Protein AF-A0A2R5L3E8-F1 (afdb_monomer)

Radius of gyration: 14.01 Å; Cα contacts (8 Å, |Δi|>4): 229; chains: 1; bounding box: 36×27×41 Å

Structure (mmCIF, N/CA/C/O backbone):
data_AF-A0A2R5L3E8-F1
#
_entry.id   AF-A0A2R5L3E8-F1
#
loop_
_atom_site.group_PDB
_atom_site.id
_atom_site.type_symbol
_atom_site.label_atom_id
_atom_site.label_alt_id
_atom_site.label_comp_id
_atom_site.label_asym_id
_atom_site.label_entity_id
_atom_site.label_seq_id
_atom_site.pdbx_PDB_ins_code
_atom_site.Cartn_x
_atom_site.Cartn_y
_atom_site.Cartn_z
_atom_site.occupancy
_atom_site.B_iso_or_equiv
_atom_site.auth_seq_id
_atom_site.auth_comp_id
_atom_site.auth_asym_id
_atom_site.auth_atom_id
_atom_site.pdbx_PDB_model_num
ATOM 1 N N . ILE A 1 1 ? -1.423 -4.637 20.031 1.00 92.88 1 ILE A N 1
ATOM 2 C CA . ILE A 1 1 ? -2.175 -5.861 19.647 1.00 92.88 1 ILE A CA 1
ATOM 3 C C . ILE A 1 1 ? -2.791 -5.711 18.259 1.00 92.88 1 ILE A C 1
ATOM 5 O O . ILE A 1 1 ? -2.388 -6.447 17.373 1.00 92.88 1 ILE A O 1
ATOM 9 N N . LEU A 1 2 ? -3.683 -4.737 18.028 1.00 95.31 2 LEU A N 1
ATOM 10 C CA . LEU A 1 2 ? -4.364 -4.588 16.731 1.00 95.31 2 LEU A CA 1
ATOM 11 C C . LEU A 1 2 ? -3.401 -4.424 15.537 1.00 95.31 2 LEU A C 1
ATOM 13 O O . LEU A 1 2 ? -3.554 -5.111 14.534 1.00 95.31 2 LEU A O 1
ATOM 17 N N . SER A 1 3 ? -2.368 -3.585 15.671 1.00 96.44 3 SER A N 1
ATOM 18 C CA . SER A 1 3 ? -1.325 -3.419 14.645 1.00 96.44 3 SER A CA 1
ATOM 19 C C . SER A 1 3 ? -0.554 -4.709 14.355 1.00 96.44 3 SER A C 1
ATOM 21 O O . SER A 1 3 ? -0.224 -4.974 13.207 1.00 96.44 3 SER A O 1
ATOM 23 N N . LEU A 1 4 ? -0.294 -5.532 15.374 1.00 97.75 4 LEU A N 1
ATOM 24 C CA . LEU A 1 4 ? 0.410 -6.806 15.223 1.00 97.75 4 LEU A CA 1
ATOM 25 C C . LEU A 1 4 ? -0.442 -7.817 14.446 1.00 97.75 4 LEU A C 1
ATOM 27 O O . LEU A 1 4 ? 0.052 -8.419 13.500 1.00 97.75 4 LEU A O 1
ATOM 31 N N . ILE A 1 5 ? -1.730 -7.933 14.785 1.00 98.31 5 ILE A N 1
ATOM 32 C CA . ILE A 1 5 ? -2.673 -8.811 14.075 1.00 98.31 5 ILE A CA 1
ATOM 33 C C . ILE A 1 5 ? -2.751 -8.420 12.597 1.00 98.31 5 ILE A C 1
ATOM 35 O O . ILE A 1 5 ? -2.540 -9.260 11.726 1.00 98.31 5 ILE A O 1
ATOM 39 N N . PHE A 1 6 ? -2.994 -7.141 12.299 1.00 98.25 6 PHE A N 1
ATOM 40 C CA . PHE A 1 6 ? -3.094 -6.703 10.908 1.00 98.25 6 PHE A CA 1
ATOM 41 C C . PHE A 1 6 ? -1.764 -6.777 10.155 1.00 98.25 6 PHE A C 1
ATOM 43 O O . PHE A 1 6 ? -1.774 -7.047 8.956 1.00 98.25 6 PHE A O 1
ATOM 50 N N . SER A 1 7 ? -0.625 -6.608 10.833 1.00 98.25 7 SER A N 1
ATOM 51 C CA . SER A 1 7 ? 0.690 -6.821 10.212 1.00 98.25 7 SER A CA 1
ATOM 52 C C . SER A 1 7 ? 0.862 -8.277 9.784 1.00 98.25 7 SER A C 1
ATOM 54 O O . SER A 1 7 ? 1.256 -8.528 8.651 1.00 98.25 7 SER A O 1
ATOM 56 N N . ILE A 1 8 ? 0.503 -9.237 10.644 1.00 98.38 8 ILE A N 1
ATOM 57 C CA . ILE A 1 8 ? 0.557 -10.670 10.314 1.00 98.38 8 ILE A CA 1
ATOM 58 C C . ILE A 1 8 ? -0.371 -10.985 9.138 1.00 98.38 8 ILE A C 1
ATOM 60 O O . ILE A 1 8 ? 0.045 -11.660 8.202 1.00 98.38 8 ILE A O 1
ATOM 64 N N . LEU A 1 9 ? -1.596 -10.453 9.141 1.00 98.19 9 LEU A N 1
ATOM 65 C CA . LEU A 1 9 ? -2.539 -10.632 8.032 1.00 98.19 9 LEU A CA 1
ATOM 66 C C . LEU A 1 9 ? -2.027 -10.013 6.724 1.00 98.19 9 LEU A C 1
ATOM 68 O O . LEU A 1 9 ? -2.171 -10.612 5.664 1.00 98.19 9 LEU A O 1
ATOM 72 N N . ALA A 1 10 ? -1.403 -8.834 6.783 1.00 98.00 10 ALA A N 1
ATOM 73 C CA . ALA A 1 10 ? -0.855 -8.156 5.610 1.00 98.00 10 ALA A CA 1
ATOM 74 C C . ALA A 1 10 ? 0.344 -8.922 5.020 1.00 98.00 10 ALA A C 1
ATOM 76 O O . ALA A 1 10 ? 0.453 -9.084 3.802 1.00 98.00 10 ALA A O 1
ATOM 77 N N . ILE A 1 11 ? 1.217 -9.438 5.888 1.00 98.12 11 ILE A N 1
ATOM 78 C CA . ILE A 1 11 ? 2.332 -10.310 5.510 1.00 98.12 11 ILE A CA 1
ATOM 79 C C . ILE A 1 11 ? 1.793 -11.606 4.896 1.00 98.12 11 ILE A C 1
ATOM 81 O O . ILE A 1 11 ? 2.196 -11.967 3.793 1.00 98.12 11 ILE A O 1
ATOM 85 N N . GLY A 1 12 ? 0.827 -12.257 5.549 1.00 97.94 12 GLY A N 1
ATOM 86 C CA . GLY A 1 12 ? 0.153 -13.448 5.028 1.00 97.94 12 GLY A CA 1
ATOM 87 C C . GLY A 1 12 ? -0.456 -13.210 3.646 1.00 97.94 12 GLY A C 1
ATOM 88 O O . GLY A 1 12 ? -0.228 -14.000 2.738 1.00 97.94 12 GLY A O 1
ATOM 89 N N . GLY A 1 13 ? -1.113 -12.065 3.442 1.00 97.00 13 GLY A N 1
ATOM 90 C CA . GLY A 1 13 ? -1.648 -11.665 2.139 1.00 97.00 13 GLY A CA 1
ATOM 91 C C . GLY A 1 13 ? -0.588 -11.522 1.044 1.00 97.00 13 GLY A C 1
ATOM 92 O O . GLY A 1 13 ? -0.910 -11.724 -0.120 1.00 97.00 13 GLY A O 1
ATOM 93 N N . THR A 1 14 ? 0.670 -11.2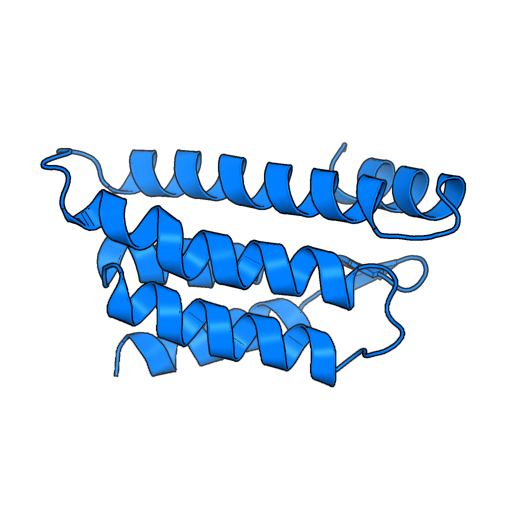23 1.393 1.00 96.50 14 THR A N 1
ATOM 94 C CA . THR A 1 14 ? 1.796 -11.221 0.439 1.00 96.50 14 THR A CA 1
ATOM 95 C C . THR A 1 14 ? 2.244 -12.642 0.101 1.00 96.50 14 THR A C 1
ATOM 97 O O . THR A 1 14 ? 2.433 -12.944 -1.070 1.00 96.50 14 THR A O 1
ATOM 100 N N . TYR A 1 15 ? 2.359 -13.527 1.095 1.00 96.44 15 TYR A N 1
ATOM 101 C CA . TYR A 1 15 ? 2.747 -14.930 0.880 1.00 96.44 15 TYR A CA 1
ATOM 102 C C . TYR A 1 15 ? 1.684 -15.765 0.159 1.00 96.44 15 TYR A C 1
ATOM 104 O O . TYR A 1 15 ? 2.017 -16.745 -0.493 1.00 96.44 15 TYR A O 1
ATOM 112 N N . MET A 1 16 ? 0.411 -15.390 0.279 1.00 95.31 16 MET A N 1
ATOM 113 C CA . MET A 1 16 ? -0.691 -16.005 -0.468 1.00 95.31 16 MET A CA 1
ATOM 114 C C . MET A 1 16 ? -0.834 -15.440 -1.888 1.00 95.31 16 MET A C 1
ATOM 116 O O . MET A 1 16 ? -1.769 -15.808 -2.597 1.00 95.31 16 MET A O 1
ATOM 120 N N . GLY A 1 17 ? 0.037 -14.509 -2.282 1.00 93.50 17 GLY A N 1
ATOM 121 C CA . GLY A 1 17 ? 0.020 -13.929 -3.612 1.00 93.50 17 GLY A CA 1
ATOM 122 C C . GLY A 1 17 ? 0.495 -14.901 -4.690 1.00 93.50 1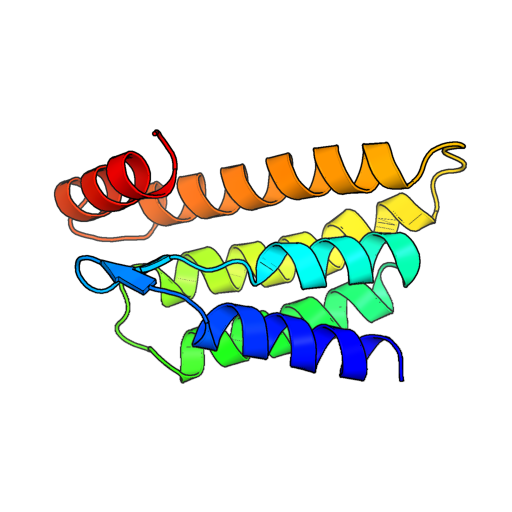7 GLY A C 1
ATOM 123 O O . GLY A 1 17 ? 1.195 -15.872 -4.413 1.00 93.50 17 GLY A O 1
ATOM 124 N N . THR A 1 18 ? 0.115 -14.623 -5.932 1.00 93.12 18 THR A N 1
ATOM 125 C CA . THR A 1 18 ? 0.524 -15.401 -7.104 1.00 93.12 18 THR A CA 1
ATOM 126 C C . THR A 1 18 ? 1.587 -14.651 -7.889 1.00 93.12 18 THR A C 1
ATOM 128 O O . THR A 1 18 ? 1.410 -13.470 -8.199 1.00 93.12 18 THR A O 1
ATOM 131 N N . ASP A 1 19 ? 2.666 -15.341 -8.242 1.00 93.12 19 ASP A N 1
ATOM 132 C CA . ASP A 1 19 ? 3.719 -14.779 -9.081 1.00 93.12 19 ASP A CA 1
ATOM 133 C C . ASP A 1 19 ? 3.295 -14.692 -10.548 1.00 93.12 19 ASP A C 1
ATOM 135 O O . ASP A 1 19 ? 2.803 -15.652 -11.141 1.00 93.12 19 ASP A O 1
ATOM 139 N N . TYR A 1 20 ? 3.546 -13.532 -11.147 1.00 92.94 20 TYR A N 1
ATOM 140 C CA . TYR A 1 20 ? 3.354 -13.270 -12.564 1.00 92.94 20 TYR A CA 1
ATOM 141 C C . TYR A 1 20 ? 4.439 -12.314 -13.064 1.00 92.94 20 TYR A C 1
ATOM 143 O O . TYR A 1 20 ? 4.508 -11.166 -12.631 1.00 92.94 20 TYR A O 1
ATOM 151 N N . ASN A 1 21 ? 5.307 -12.775 -13.970 1.00 91.69 21 ASN A N 1
ATOM 152 C CA . ASN A 1 21 ? 6.361 -11.958 -14.592 1.00 91.69 21 ASN A CA 1
ATOM 153 C C . ASN A 1 21 ? 7.242 -11.166 -13.594 1.00 91.69 21 ASN A C 1
ATOM 155 O O . ASN A 1 21 ? 7.610 -10.018 -13.840 1.00 91.69 21 ASN A O 1
ATOM 159 N N . GLY A 1 22 ? 7.581 -11.775 -12.451 1.00 88.75 22 GLY A N 1
ATOM 160 C CA . GLY A 1 22 ? 8.382 -11.132 -11.398 1.00 88.75 22 GLY A CA 1
ATOM 161 C C . GLY A 1 22 ? 7.602 -10.143 -10.520 1.00 88.75 22 GLY A C 1
ATOM 162 O O . GLY A 1 22 ? 8.206 -9.363 -9.781 1.00 88.75 22 GLY A O 1
ATOM 163 N N . ALA A 1 23 ? 6.270 -10.149 -10.607 1.00 92.44 23 ALA A N 1
ATOM 164 C CA . ALA A 1 23 ? 5.364 -9.429 -9.728 1.00 92.44 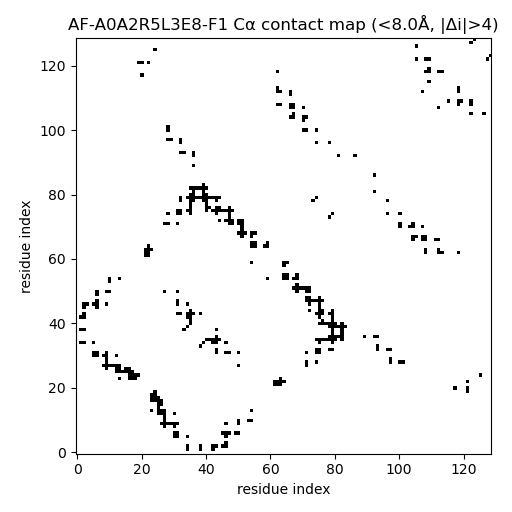23 ALA A CA 1
ATOM 165 C C . ALA A 1 23 ? 4.514 -10.394 -8.900 1.00 92.44 23 ALA A C 1
ATOM 167 O O . ALA A 1 23 ? 3.923 -11.327 -9.430 1.00 92.44 23 ALA A O 1
ATOM 168 N N . ILE A 1 24 ? 4.368 -10.092 -7.612 1.00 93.56 24 ILE A N 1
ATOM 169 C CA . ILE A 1 24 ? 3.481 -10.832 -6.712 1.00 93.56 24 ILE A CA 1
ATOM 170 C C . ILE A 1 24 ? 2.105 -10.149 -6.699 1.00 93.56 24 ILE A C 1
ATOM 172 O O . ILE A 1 24 ? 1.949 -9.092 -6.070 1.00 93.56 24 ILE A O 1
ATOM 176 N N . ALA A 1 25 ? 1.105 -10.741 -7.353 1.00 92.69 25 ALA A N 1
ATOM 177 C CA . ALA A 1 25 ? -0.294 -10.322 -7.249 1.00 92.69 25 ALA A CA 1
ATOM 178 C C . ALA A 1 25 ? -0.839 -10.745 -5.880 1.00 92.69 25 ALA A C 1
ATOM 180 O O . ALA A 1 25 ? -0.870 -11.930 -5.568 1.00 92.69 25 ALA A O 1
ATOM 181 N N . ASN A 1 26 ? -1.209 -9.795 -5.021 1.00 94.31 26 ASN A N 1
ATOM 182 C CA . ASN A 1 26 ? -1.464 -10.064 -3.604 1.00 94.31 26 ASN A CA 1
ATOM 183 C C . ASN A 1 26 ? -2.613 -9.216 -3.045 1.00 94.31 26 ASN A C 1
ATOM 185 O O . ASN A 1 26 ? -3.034 -8.241 -3.656 1.00 94.31 26 ASN A O 1
ATOM 189 N N . THR A 1 27 ? -3.071 -9.556 -1.840 1.00 93.81 27 THR A N 1
ATOM 190 C CA . THR A 1 27 ? -4.168 -8.866 -1.137 1.00 93.81 27 THR A CA 1
ATOM 191 C C . THR A 1 27 ? -3.697 -8.091 0.104 1.00 93.81 27 THR A C 1
ATOM 193 O O . THR A 1 27 ? -4.499 -7.747 0.977 1.00 93.81 27 THR A O 1
ATOM 196 N N . ARG A 1 28 ? -2.392 -7.775 0.203 1.00 97.00 28 ARG A N 1
ATOM 197 C CA . ARG A 1 28 ? -1.754 -7.142 1.381 1.00 97.00 28 ARG A CA 1
ATOM 198 C C . ARG A 1 28 ? -2.464 -5.867 1.832 1.00 97.00 28 ARG A C 1
ATOM 200 O O . ARG A 1 28 ? -2.727 -5.683 3.024 1.00 97.00 28 ARG A O 1
ATOM 207 N N . ASN A 1 29 ? -2.739 -4.977 0.883 1.00 96.75 29 ASN A N 1
ATOM 208 C CA . ASN A 1 29 ? -3.287 -3.648 1.143 1.00 96.75 29 ASN A CA 1
ATOM 209 C C . ASN A 1 29 ? -4.652 -3.703 1.837 1.00 96.75 29 ASN A C 1
ATOM 211 O O . ASN A 1 29 ? -4.948 -2.820 2.638 1.00 96.75 29 ASN A O 1
ATOM 215 N N . ILE A 1 30 ? -5.451 -4.754 1.612 1.00 95.81 30 ILE A N 1
ATOM 216 C CA . ILE A 1 30 ? -6.765 -4.925 2.249 1.00 95.81 30 ILE A CA 1
ATOM 217 C C . ILE A 1 30 ? -6.618 -4.906 3.775 1.00 95.81 30 ILE A C 1
ATOM 219 O O . ILE A 1 30 ? -7.302 -4.144 4.458 1.00 95.81 30 ILE A O 1
ATOM 223 N N . SER A 1 31 ? -5.673 -5.682 4.316 1.00 97.19 31 SER A N 1
ATOM 224 C CA . SER A 1 31 ? -5.404 -5.719 5.759 1.00 97.19 31 SER A CA 1
ATOM 225 C C . SER A 1 31 ? -4.987 -4.345 6.297 1.00 97.19 31 SER A C 1
ATOM 227 O O . SER A 1 31 ? -5.479 -3.894 7.331 1.00 97.19 31 SER A O 1
ATOM 229 N N . VAL A 1 32 ? -4.118 -3.641 5.567 1.00 97.94 32 VAL A N 1
ATOM 230 C CA . VAL A 1 32 ? -3.572 -2.332 5.964 1.00 97.94 32 VAL A CA 1
ATOM 231 C C . VAL A 1 32 ? -4.654 -1.248 5.963 1.00 97.94 32 VAL A C 1
ATOM 233 O O . VAL A 1 32 ? -4.750 -0.471 6.914 1.00 97.94 32 VAL A O 1
ATOM 236 N N . VAL A 1 33 ? -5.512 -1.228 4.941 1.00 97.31 33 VAL A N 1
ATOM 237 C CA . VAL A 1 33 ? -6.661 -0.315 4.826 1.00 97.31 33 VAL A CA 1
ATOM 238 C C . VAL A 1 33 ? -7.627 -0.521 5.994 1.00 97.31 33 VAL A C 1
ATOM 240 O O . VAL A 1 33 ? -8.034 0.439 6.655 1.00 97.31 33 VAL A O 1
ATOM 243 N N . VAL A 1 34 ? -7.960 -1.779 6.299 1.00 95.94 34 VAL A N 1
ATOM 244 C CA . VAL A 1 34 ? -8.848 -2.122 7.416 1.00 95.94 34 VAL A CA 1
ATOM 245 C C . VAL A 1 34 ? -8.221 -1.711 8.754 1.00 95.94 34 VAL A C 1
ATOM 247 O O . VAL A 1 34 ? -8.893 -1.095 9.589 1.00 95.94 34 VAL A O 1
ATOM 250 N N . ALA A 1 35 ? -6.922 -1.963 8.941 1.00 97.19 35 ALA A N 1
ATOM 251 C CA . ALA A 1 35 ? -6.176 -1.545 10.126 1.00 97.19 35 ALA A CA 1
ATOM 252 C C . ALA A 1 35 ? -6.218 -0.028 10.334 1.00 97.19 35 ALA A C 1
ATOM 254 O O . ALA A 1 35 ? -6.416 0.443 11.457 1.00 97.19 35 ALA A O 1
ATOM 255 N N . ALA A 1 36 ? -6.065 0.738 9.256 1.00 96.44 36 ALA A N 1
ATOM 256 C CA . ALA A 1 36 ? -6.090 2.190 9.280 1.00 96.44 36 ALA A CA 1
ATOM 257 C C . ALA A 1 36 ? -7.475 2.724 9.682 1.00 96.44 36 ALA A C 1
ATOM 259 O O . ALA A 1 36 ? -7.592 3.537 10.598 1.00 96.44 36 ALA A O 1
ATOM 260 N N . ILE A 1 37 ? -8.547 2.217 9.077 1.00 94.94 37 ILE A N 1
ATOM 261 C CA . ILE A 1 37 ? -9.905 2.743 9.291 1.00 94.94 37 ILE A CA 1
ATOM 262 C C . ILE A 1 37 ? -10.470 2.353 10.660 1.00 94.94 37 ILE A C 1
ATOM 264 O O . ILE A 1 37 ? -11.130 3.159 11.324 1.00 94.94 37 ILE A O 1
ATOM 268 N N . ILE A 1 38 ? -10.185 1.137 11.127 1.00 93.56 38 ILE A N 1
ATOM 269 C CA . ILE A 1 38 ? -10.640 0.659 12.439 1.00 93.56 38 ILE A CA 1
ATOM 270 C C . ILE A 1 38 ? -9.710 1.166 13.548 1.00 93.56 38 ILE A C 1
ATOM 272 O O . ILE A 1 38 ? -10.159 1.655 14.591 1.00 93.56 38 ILE A O 1
ATOM 276 N N . GLY A 1 39 ? -8.399 1.067 13.337 1.00 93.38 39 GLY A N 1
ATOM 277 C CA . GLY A 1 39 ? -7.370 1.340 14.335 1.00 93.38 39 GLY A CA 1
ATOM 278 C C . GLY A 1 39 ? -6.951 2.807 14.423 1.00 93.38 39 GLY A C 1
ATOM 279 O O . GLY A 1 39 ? -6.671 3.291 15.520 1.00 93.38 39 GLY A O 1
ATOM 280 N N . GLY A 1 40 ? -7.027 3.556 13.327 1.00 94.88 40 GLY A N 1
ATOM 281 C CA . GLY A 1 40 ? -6.628 4.960 13.230 1.00 94.88 40 GLY A CA 1
ATOM 282 C C . GLY A 1 40 ? -5.211 5.151 12.691 1.00 94.88 40 GLY A C 1
ATOM 283 O O . GLY A 1 40 ? -4.544 4.168 12.363 1.00 94.88 40 GLY A O 1
ATOM 284 N N . PRO A 1 41 ? -4.716 6.405 12.653 1.00 95.56 41 PRO A N 1
ATOM 285 C CA . PRO A 1 41 ? -3.457 6.757 11.992 1.00 95.56 41 PRO A CA 1
ATOM 286 C C . PRO A 1 41 ? -2.259 5.973 12.520 1.00 95.56 41 PRO A C 1
ATOM 288 O O . PRO A 1 41 ? -1.458 5.486 11.737 1.00 95.56 41 PRO A O 1
ATOM 291 N N . MET A 1 42 ? -2.157 5.796 13.841 1.00 96.69 42 MET A N 1
ATOM 292 C CA . MET A 1 42 ? -1.011 5.108 14.443 1.00 96.69 42 MET A CA 1
ATOM 293 C C . MET A 1 42 ? -1.008 3.604 14.139 1.00 96.69 42 MET A C 1
ATOM 295 O O . MET A 1 42 ? 0.033 3.029 13.839 1.00 96.69 42 MET A O 1
ATOM 299 N N . ILE A 1 43 ? -2.177 2.958 14.186 1.00 97.56 43 ILE A N 1
ATOM 300 C CA . ILE A 1 43 ? -2.298 1.524 13.888 1.00 97.56 43 ILE A CA 1
ATOM 301 C C . ILE A 1 43 ? -2.060 1.266 12.402 1.00 97.56 43 ILE A C 1
ATOM 303 O O . ILE A 1 43 ? -1.329 0.337 12.057 1.00 97.56 43 ILE A O 1
ATOM 307 N N . GLY A 1 44 ? -2.641 2.101 11.540 1.00 97.62 44 GLY A N 1
ATOM 308 C CA . GLY A 1 44 ? -2.434 2.032 10.102 1.00 97.62 44 GLY A CA 1
ATOM 309 C C . GLY A 1 44 ? -0.982 2.306 9.710 1.00 97.62 44 GLY A C 1
ATOM 310 O O . GLY A 1 44 ? -0.431 1.543 8.929 1.00 97.62 44 GLY A O 1
ATOM 311 N N . LEU A 1 45 ? -0.322 3.303 10.312 1.00 97.75 45 LEU A N 1
ATOM 312 C CA . LEU A 1 45 ? 1.095 3.597 10.075 1.00 97.75 45 LEU A CA 1
ATOM 313 C C . LEU A 1 45 ? 1.994 2.414 10.442 1.00 97.75 45 LEU A C 1
ATOM 315 O O . LEU A 1 45 ? 2.809 2.004 9.624 1.00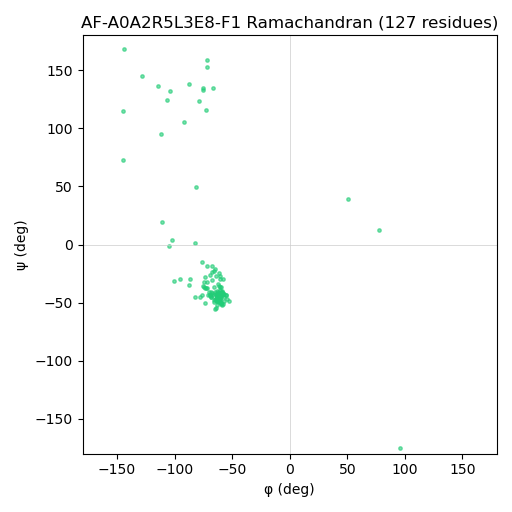 97.75 45 LEU A O 1
ATOM 319 N N . ILE A 1 46 ? 1.833 1.843 11.643 1.00 98.19 46 ILE A N 1
ATOM 320 C CA . ILE A 1 46 ? 2.639 0.689 12.070 1.00 98.19 46 ILE A CA 1
ATOM 321 C C . ILE A 1 46 ? 2.415 -0.487 11.116 1.00 98.19 46 ILE A C 1
ATOM 323 O O . ILE A 1 46 ? 3.382 -1.083 10.661 1.00 98.19 46 ILE A O 1
ATOM 327 N N . THR A 1 47 ? 1.157 -0.786 10.781 1.00 98.38 47 THR A N 1
ATOM 328 C CA . THR A 1 47 ? 0.805 -1.893 9.875 1.00 98.38 47 THR A CA 1
ATOM 329 C C . THR A 1 47 ? 1.331 -1.662 8.454 1.00 98.38 47 THR A C 1
ATOM 331 O O . THR A 1 47 ? 1.818 -2.585 7.809 1.00 98.38 47 THR A O 1
ATOM 334 N N . GLY A 1 48 ? 1.246 -0.429 7.954 1.00 98.06 48 GLY A N 1
ATOM 335 C CA . GLY A 1 48 ? 1.727 -0.055 6.628 1.00 98.06 48 GLY A CA 1
ATOM 336 C C . GLY A 1 48 ? 3.250 -0.102 6.533 1.00 98.06 48 GLY A C 1
ATOM 337 O O . GLY A 1 48 ? 3.782 -0.606 5.548 1.00 98.06 48 GLY A O 1
ATOM 338 N N . LEU A 1 49 ? 3.953 0.354 7.574 1.00 98.25 49 LEU A N 1
ATOM 339 C CA . LEU A 1 49 ? 5.409 0.258 7.672 1.00 98.25 49 LEU A CA 1
ATOM 340 C C . LEU A 1 49 ? 5.870 -1.195 7.710 1.00 98.25 49 LEU A C 1
ATOM 342 O O . LEU A 1 49 ? 6.716 -1.579 6.909 1.00 98.25 49 LEU A O 1
ATOM 346 N N . THR A 1 50 ? 5.314 -2.014 8.604 1.00 98.44 50 THR A N 1
ATOM 347 C CA . THR A 1 50 ? 5.718 -3.420 8.739 1.00 98.44 50 THR A CA 1
ATOM 348 C C . THR A 1 50 ? 5.471 -4.191 7.448 1.00 98.44 50 THR A C 1
ATOM 350 O O . THR A 1 50 ? 6.377 -4.859 6.956 1.00 98.44 50 THR A O 1
ATOM 353 N N . ALA A 1 51 ? 4.280 -4.062 6.863 1.00 98.00 51 ALA A N 1
ATOM 354 C CA . ALA A 1 51 ? 3.909 -4.787 5.656 1.00 98.00 51 ALA A CA 1
ATOM 355 C C . ALA A 1 51 ? 4.624 -4.254 4.400 1.00 98.00 51 ALA A C 1
ATOM 357 O O . ALA A 1 51 ? 5.018 -5.036 3.537 1.00 98.00 51 ALA A O 1
ATOM 358 N N . GLY A 1 52 ? 4.826 -2.936 4.298 1.00 97.25 52 GLY A N 1
ATOM 359 C CA . GLY A 1 52 ? 5.552 -2.311 3.191 1.00 97.25 52 GLY A CA 1
ATOM 360 C C . GLY A 1 52 ? 7.044 -2.646 3.206 1.00 97.25 52 GLY A C 1
ATOM 361 O O . GLY A 1 52 ? 7.590 -3.038 2.178 1.00 97.25 52 GLY A O 1
ATOM 362 N N . ILE A 1 53 ? 7.689 -2.572 4.377 1.00 98.00 53 ILE A N 1
ATOM 363 C CA . ILE A 1 53 ? 9.090 -2.983 4.547 1.00 98.00 53 ILE A CA 1
ATOM 364 C C . ILE A 1 53 ? 9.231 -4.478 4.266 1.00 98.00 53 ILE A C 1
ATOM 366 O O . ILE A 1 53 ? 10.105 -4.869 3.499 1.00 98.00 53 ILE A O 1
ATOM 370 N N . HIS A 1 54 ? 8.349 -5.316 4.822 1.00 97.88 54 HIS A N 1
ATOM 371 C CA . HIS A 1 54 ? 8.357 -6.754 4.547 1.00 97.88 54 HIS A CA 1
ATOM 372 C C . HIS A 1 54 ? 8.265 -7.052 3.044 1.00 97.88 54 HIS A C 1
ATOM 374 O O . HIS A 1 54 ? 9.059 -7.847 2.546 1.00 97.88 54 HIS A O 1
ATOM 380 N N . ARG A 1 55 ? 7.389 -6.357 2.300 1.00 96.38 55 ARG A N 1
ATOM 381 C CA . ARG A 1 55 ? 7.267 -6.526 0.842 1.00 96.38 55 ARG A CA 1
ATOM 382 C C . ARG A 1 55 ? 8.558 -6.200 0.090 1.00 96.38 55 ARG A C 1
ATOM 384 O O . ARG A 1 55 ? 8.863 -6.880 -0.888 1.00 96.38 55 ARG A O 1
ATOM 391 N N . ILE A 1 56 ? 9.278 -5.165 0.512 1.00 96.19 56 ILE A N 1
ATOM 392 C CA . ILE A 1 56 ? 10.552 -4.778 -0.107 1.00 96.19 56 ILE A CA 1
ATOM 393 C C . ILE A 1 56 ? 11.644 -5.796 0.243 1.00 96.19 56 ILE A C 1
ATOM 395 O O . ILE A 1 56 ? 12.467 -6.119 -0.602 1.00 96.19 56 ILE A O 1
ATOM 399 N N . LEU A 1 57 ? 11.645 -6.330 1.465 1.00 96.25 57 LEU A N 1
ATOM 400 C CA . LEU A 1 57 ? 12.668 -7.275 1.916 1.00 96.25 57 LEU A CA 1
ATOM 401 C C . LEU A 1 57 ? 12.517 -8.677 1.320 1.00 96.25 57 LEU A C 1
ATOM 403 O O . LEU A 1 57 ? 13.525 -9.327 1.065 1.00 96.25 57 LEU A O 1
ATOM 407 N N . ILE A 1 58 ? 11.287 -9.158 1.125 1.00 94.62 58 ILE A N 1
ATOM 408 C CA . ILE A 1 58 ? 11.056 -10.525 0.636 1.00 94.62 58 ILE A CA 1
ATOM 409 C C . ILE A 1 58 ? 11.387 -10.691 -0.848 1.00 94.62 58 ILE A C 1
ATOM 411 O O . ILE A 1 58 ? 11.763 -11.774 -1.279 1.00 94.62 58 ILE A O 1
ATOM 415 N N . ASP A 1 59 ? 11.264 -9.619 -1.623 1.00 91.62 59 ASP A N 1
ATOM 416 C CA . ASP A 1 59 ? 11.535 -9.638 -3.056 1.00 91.62 59 ASP A CA 1
ATOM 417 C C . ASP A 1 59 ? 12.153 -8.285 -3.470 1.00 91.62 59 ASP A C 1
ATOM 419 O O . ASP A 1 59 ? 11.491 -7.436 -4.066 1.00 91.62 59 ASP A O 1
ATOM 423 N N . PRO A 1 60 ? 13.431 -8.040 -3.101 1.00 88.94 60 PRO A N 1
ATOM 424 C CA . PRO A 1 60 ? 14.102 -6.745 -3.279 1.00 88.94 60 PRO A CA 1
ATOM 425 C C . PRO A 1 60 ? 14.307 -6.341 -4.739 1.00 88.94 60 PRO A C 1
ATOM 427 O O . PRO A 1 60 ? 14.476 -5.161 -5.043 1.00 88.94 60 PRO A O 1
ATOM 430 N N . HIS A 1 61 ? 14.310 -7.325 -5.638 1.00 89.19 61 HIS A N 1
ATOM 431 C CA . HIS A 1 61 ? 14.476 -7.137 -7.078 1.00 89.19 61 HIS A CA 1
ATOM 432 C C . HIS A 1 61 ? 13.150 -7.231 -7.840 1.00 89.19 61 HIS A C 1
ATOM 434 O O . HIS A 1 61 ? 13.135 -7.130 -9.066 1.00 89.19 61 HIS A O 1
ATOM 440 N N . GLY A 1 62 ? 12.040 -7.392 -7.121 1.00 92.75 62 GLY A N 1
ATOM 441 C CA . GLY A 1 62 ? 10.714 -7.484 -7.693 1.00 92.75 62 GLY A CA 1
ATOM 442 C C . GLY A 1 62 ? 10.276 -6.191 -8.335 1.00 92.75 62 GLY A C 1
ATOM 443 O O . GLY A 1 62 ? 10.337 -5.114 -7.731 1.00 92.75 62 GLY A O 1
ATOM 444 N N . ILE A 1 63 ? 9.720 -6.305 -9.535 1.00 94.44 63 ILE A N 1
ATOM 445 C CA . ILE A 1 63 ? 9.281 -5.147 -10.311 1.00 94.44 63 ILE A CA 1
ATOM 446 C C . ILE A 1 63 ? 8.182 -4.343 -9.598 1.00 94.44 63 ILE A C 1
ATOM 448 O O . ILE A 1 63 ? 8.062 -3.142 -9.823 1.00 94.44 63 ILE A O 1
ATOM 452 N N . THR A 1 64 ? 7.417 -4.968 -8.694 1.00 95.69 64 THR A N 1
ATOM 453 C CA . THR A 1 64 ? 6.354 -4.317 -7.907 1.00 95.69 64 THR A CA 1
ATOM 454 C C . THR A 1 64 ? 6.722 -4.049 -6.445 1.00 95.69 64 THR A C 1
ATOM 456 O O . THR A 1 64 ? 5.917 -3.481 -5.706 1.00 95.69 64 THR A O 1
ATOM 459 N N . ALA A 1 65 ? 7.921 -4.427 -5.994 1.00 95.94 65 ALA A N 1
ATOM 460 C CA . ALA A 1 65 ? 8.275 -4.426 -4.575 1.00 95.94 65 ALA A CA 1
ATOM 461 C C . ALA A 1 65 ? 8.281 -3.024 -3.956 1.00 95.94 65 ALA A C 1
ATOM 463 O O . ALA A 1 65 ? 7.560 -2.759 -2.991 1.00 95.94 65 ALA A O 1
ATOM 464 N N . ILE A 1 66 ? 9.047 -2.111 -4.556 1.00 96.94 66 ILE A N 1
ATOM 465 C CA . ILE A 1 66 ? 9.132 -0.710 -4.133 1.00 96.94 66 ILE A CA 1
ATOM 466 C C . ILE A 1 66 ? 7.795 0.029 -4.319 1.00 96.94 66 ILE A C 1
ATOM 468 O O . ILE A 1 66 ? 7.303 0.568 -3.324 1.00 96.94 66 ILE A O 1
ATOM 472 N N . PRO A 1 67 ? 7.166 0.067 -5.515 1.00 96.62 67 PRO A N 1
ATOM 473 C CA . PRO A 1 67 ? 5.938 0.843 -5.706 1.00 96.62 67 PRO A CA 1
ATOM 474 C C . PRO A 1 67 ? 4.807 0.374 -4.786 1.00 96.62 67 PRO A C 1
ATOM 476 O O . PRO A 1 67 ? 4.176 1.195 -4.118 1.00 96.62 67 PRO A O 1
ATOM 479 N N . CYS A 1 68 ? 4.597 -0.940 -4.655 1.00 95.69 68 CYS A N 1
ATOM 480 C CA . CYS A 1 68 ? 3.552 -1.445 -3.774 1.00 95.69 68 CYS A CA 1
ATOM 481 C C . CYS A 1 68 ? 3.914 -1.272 -2.293 1.00 95.69 68 CYS A C 1
ATOM 483 O O . CYS A 1 68 ? 3.012 -1.054 -1.485 1.00 95.69 68 CYS A O 1
ATOM 485 N N . GLY A 1 69 ? 5.193 -1.345 -1.910 1.00 96.81 69 GLY A N 1
ATOM 486 C CA . GLY A 1 69 ? 5.641 -1.054 -0.544 1.00 96.81 69 GLY A CA 1
ATOM 487 C C . GLY A 1 69 ? 5.357 0.396 -0.136 1.00 96.81 69 GLY A C 1
ATOM 488 O O . GLY A 1 69 ? 4.796 0.642 0.933 1.00 96.81 69 GLY A O 1
ATOM 489 N N . VAL A 1 70 ? 5.647 1.349 -1.027 1.00 97.06 70 VAL A N 1
ATOM 490 C CA . VAL A 1 70 ? 5.352 2.778 -0.833 1.00 97.06 70 VAL A CA 1
ATOM 491 C C . VAL A 1 70 ? 3.844 3.028 -0.750 1.00 97.06 70 VAL A C 1
ATOM 493 O O . VAL A 1 70 ? 3.388 3.686 0.187 1.00 97.06 70 VAL A O 1
ATOM 496 N N . ALA A 1 71 ? 3.053 2.454 -1.663 1.00 97.19 71 ALA A N 1
ATOM 497 C CA . ALA A 1 71 ? 1.592 2.559 -1.623 1.00 97.19 71 ALA A CA 1
ATOM 498 C C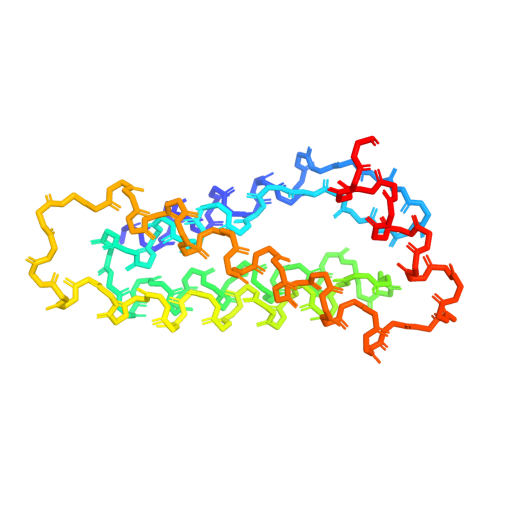 . ALA A 1 71 ? 1.010 2.022 -0.305 1.00 97.19 71 ALA A C 1
ATOM 500 O O . ALA A 1 71 ? 0.141 2.651 0.298 1.00 97.19 71 ALA A O 1
ATOM 501 N N . THR A 1 72 ? 1.540 0.891 0.178 1.00 97.31 72 THR A N 1
ATOM 502 C CA . THR A 1 72 ? 1.118 0.257 1.439 1.00 97.31 72 THR A CA 1
ATOM 503 C C . THR A 1 72 ? 1.339 1.195 2.628 1.00 97.31 72 THR A C 1
ATOM 505 O O . THR A 1 72 ? 0.452 1.371 3.465 1.00 97.31 72 THR A O 1
ATOM 508 N N . LEU A 1 73 ? 2.512 1.831 2.696 1.00 96.94 73 LEU A N 1
ATOM 509 C CA . LEU A 1 73 ? 2.851 2.785 3.751 1.00 96.94 73 LEU A CA 1
ATOM 510 C C . LEU A 1 73 ? 1.906 3.991 3.735 1.00 96.94 73 LEU A C 1
ATOM 512 O O . LEU A 1 73 ? 1.351 4.362 4.773 1.00 96.94 73 LEU A O 1
ATOM 516 N N . ILE A 1 74 ? 1.701 4.578 2.552 1.00 96.00 74 ILE A N 1
ATOM 517 C CA . ILE A 1 74 ? 0.861 5.766 2.376 1.00 96.00 74 ILE A CA 1
ATOM 518 C C . ILE A 1 74 ? -0.596 5.448 2.714 1.00 96.00 74 ILE A C 1
ATOM 520 O O . ILE A 1 74 ? -1.237 6.220 3.426 1.00 96.00 74 ILE A O 1
ATOM 524 N N . GLY A 1 75 ? -1.104 4.292 2.286 1.00 94.75 75 GLY A N 1
ATOM 525 C CA . GLY A 1 75 ? -2.452 3.842 2.617 1.00 94.75 75 GLY A CA 1
ATOM 526 C C . GLY A 1 75 ? -2.660 3.614 4.104 1.00 94.75 75 GLY A C 1
ATOM 527 O O . GLY A 1 75 ? -3.655 4.079 4.661 1.00 94.75 75 GLY A O 1
ATOM 528 N N . GLY A 1 76 ? -1.696 2.973 4.766 1.00 95.12 76 GLY A N 1
ATOM 529 C CA . GLY A 1 76 ? -1.743 2.747 6.207 1.00 95.12 76 GLY A CA 1
ATOM 530 C C . GLY A 1 76 ? -1.819 4.051 6.998 1.00 95.12 76 GLY A C 1
ATOM 531 O O . GLY A 1 76 ? -2.695 4.222 7.847 1.00 95.12 76 GLY A O 1
ATOM 532 N N . TRP A 1 77 ? -0.930 5.000 6.714 1.00 94.69 77 TRP A N 1
ATOM 533 C CA . TRP A 1 77 ? -0.909 6.269 7.440 1.00 94.69 77 TRP A CA 1
ATOM 534 C C . TRP A 1 77 ? -2.069 7.196 7.048 1.00 94.69 77 TRP A C 1
ATOM 536 O O . TRP A 1 77 ? -2.801 7.678 7.916 1.00 94.69 77 TRP A O 1
ATOM 546 N N . GLY A 1 78 ? -2.271 7.410 5.746 1.00 93.81 78 GLY A N 1
ATOM 547 C CA . GLY A 1 78 ? -3.223 8.376 5.201 1.00 93.81 78 GLY A CA 1
ATOM 548 C C . GLY A 1 78 ? -4.677 8.022 5.499 1.00 93.81 78 GLY A C 1
ATOM 549 O O . GLY A 1 78 ? -5.414 8.842 6.052 1.00 93.81 78 GLY A O 1
ATOM 550 N N . LEU A 1 79 ? -5.093 6.779 5.228 1.00 94.50 79 LEU A N 1
ATOM 551 C CA . LEU A 1 79 ? -6.478 6.361 5.482 1.00 94.50 79 LEU A CA 1
ATOM 552 C C . LEU A 1 79 ? -6.808 6.304 6.973 1.00 94.50 79 LEU A C 1
ATOM 554 O O . LEU A 1 79 ? -7.976 6.367 7.357 1.00 94.50 79 LEU A O 1
ATOM 558 N N . GLY A 1 80 ? -5.796 6.243 7.839 1.00 93.00 80 GLY A N 1
ATOM 559 C CA . GLY A 1 80 ? -6.012 6.212 9.276 1.00 93.00 80 GLY A CA 1
ATOM 560 C C . GLY A 1 80 ? -6.654 7.493 9.804 1.00 93.00 80 GLY A C 1
ATOM 561 O O . GLY A 1 80 ? -7.398 7.452 10.785 1.00 93.00 80 GLY A O 1
ATOM 562 N N . TYR A 1 81 ? -6.447 8.628 9.130 1.00 91.94 81 TYR A N 1
ATOM 563 C CA . TYR A 1 81 ? -7.114 9.885 9.477 1.00 91.94 81 TYR A CA 1
ATOM 564 C C . TYR A 1 81 ? -8.616 9.848 9.207 1.00 91.94 81 TYR A C 1
ATOM 566 O O . TYR A 1 81 ? -9.367 10.535 9.902 1.00 91.94 81 TYR A O 1
ATOM 574 N N . LEU A 1 82 ? -9.077 8.984 8.298 1.00 89.56 82 LEU A N 1
ATOM 575 C CA . LEU A 1 82 ? -10.500 8.817 8.021 1.00 89.56 82 LEU A CA 1
ATOM 576 C C . LEU A 1 82 ? -11.262 8.251 9.226 1.00 89.56 82 LEU A C 1
ATOM 578 O O . LEU A 1 82 ? -12.456 8.502 9.357 1.00 89.56 82 LEU A O 1
ATOM 582 N N . LYS A 1 83 ? -10.582 7.586 10.176 1.00 87.00 83 LYS A N 1
ATOM 583 C CA . LYS A 1 83 ? -11.190 7.175 11.455 1.00 87.00 83 LYS A CA 1
ATOM 584 C C . LYS A 1 83 ? -11.745 8.357 12.256 1.00 87.00 83 LYS A C 1
ATOM 586 O O . LYS A 1 83 ? -12.683 8.173 13.027 1.00 87.00 83 LYS A O 1
ATOM 591 N N . LYS A 1 84 ? -11.151 9.549 12.113 1.00 84.50 84 LYS A N 1
ATOM 592 C CA . LYS A 1 84 ? -11.592 10.763 12.818 1.00 84.50 84 LYS A CA 1
ATOM 593 C C . LYS A 1 84 ? -12.863 11.363 12.211 1.00 84.50 84 LYS A C 1
ATOM 595 O O . LYS A 1 84 ? -13.492 12.199 12.850 1.00 84.50 84 LYS A O 1
ATOM 600 N N . LEU A 1 85 ? -13.239 10.956 10.999 1.00 85.75 85 LEU A N 1
ATOM 601 C CA . LEU A 1 85 ? -14.471 11.402 10.366 1.00 85.75 85 LEU A CA 1
ATOM 602 C C . LEU A 1 85 ? -15.660 10.684 11.009 1.00 85.75 85 LEU A C 1
ATOM 604 O O . LEU A 1 85 ? -15.645 9.465 11.184 1.00 85.75 85 LEU A O 1
ATOM 608 N N . ASN A 1 86 ? -16.720 11.430 11.322 1.00 79.31 86 ASN A N 1
ATOM 609 C CA . ASN A 1 86 ? -17.930 10.880 11.934 1.00 79.31 86 ASN A CA 1
ATOM 610 C C . ASN A 1 86 ? -18.859 10.233 10.885 1.00 79.31 86 ASN A C 1
ATOM 612 O O . ASN A 1 86 ? -20.048 10.538 10.790 1.00 79.31 86 ASN A O 1
ATOM 616 N N . VAL A 1 87 ? -18.291 9.375 10.033 1.00 84.44 87 VAL A N 1
ATOM 617 C CA . VAL A 1 87 ? -19.019 8.671 8.973 1.00 84.44 87 VAL A CA 1
ATOM 618 C C . VAL A 1 87 ? -19.761 7.490 9.588 1.00 84.44 87 VAL A C 1
ATOM 620 O O . VAL A 1 87 ? -19.150 6.613 10.200 1.00 84.44 87 VAL A O 1
ATOM 623 N N . LYS A 1 88 ? -21.085 7.443 9.392 1.00 81.88 88 LYS A N 1
ATOM 624 C CA . LYS A 1 88 ? -21.942 6.371 9.929 1.00 81.88 88 LYS A CA 1
ATOM 625 C C . LYS A 1 88 ? -21.544 4.982 9.415 1.00 81.88 88 LYS A C 1
ATOM 627 O O . LYS A 1 88 ? -21.607 4.018 10.169 1.00 81.88 88 LYS A O 1
ATOM 632 N N . ASN A 1 89 ? -21.124 4.876 8.152 1.00 87.06 89 ASN A N 1
ATOM 633 C CA . ASN A 1 89 ? -20.776 3.604 7.520 1.00 87.06 89 ASN A CA 1
ATOM 634 C C . ASN A 1 89 ? -19.270 3.501 7.221 1.00 87.06 89 ASN A C 1
ATOM 636 O O . ASN A 1 89 ? -18.787 3.942 6.178 1.00 87.06 89 ASN A O 1
ATOM 640 N N . LYS A 1 90 ? -18.529 2.872 8.139 1.00 86.19 90 LYS A N 1
ATOM 641 C CA . LYS A 1 90 ? -17.083 2.640 7.991 1.00 86.19 90 LYS A CA 1
ATOM 642 C C . LYS A 1 90 ? -16.737 1.575 6.945 1.00 86.19 90 LYS A C 1
ATOM 644 O O . LYS A 1 90 ? -15.607 1.564 6.471 1.00 86.19 90 LYS A O 1
ATOM 649 N N . TYR A 1 91 ? -17.681 0.715 6.556 1.00 88.31 91 TYR A N 1
ATOM 650 C CA . TYR A 1 91 ? -17.455 -0.293 5.514 1.00 88.31 91 TYR A CA 1
ATOM 651 C C . TYR A 1 91 ? -17.302 0.358 4.140 1.00 88.31 91 TYR A C 1
ATOM 653 O O . TYR A 1 91 ? -16.373 0.031 3.411 1.00 88.31 91 TYR A O 1
ATOM 661 N N . ILE A 1 92 ? -18.153 1.343 3.827 1.00 90.12 92 ILE A N 1
ATOM 662 C CA . ILE A 1 92 ? -18.045 2.130 2.587 1.00 90.12 92 ILE A CA 1
ATOM 663 C C . ILE A 1 92 ? -16.722 2.899 2.562 1.00 90.12 92 ILE A C 1
ATOM 665 O O . ILE A 1 92 ? -16.038 2.919 1.543 1.00 90.12 92 ILE A O 1
ATOM 669 N N . LEU A 1 93 ? -16.324 3.478 3.698 1.00 90.06 93 LEU A N 1
ATOM 670 C CA . LEU A 1 93 ? -15.026 4.140 3.838 1.00 90.06 93 LEU A CA 1
ATOM 671 C C . LEU A 1 93 ? -13.866 3.169 3.553 1.00 90.06 93 LEU A C 1
ATOM 673 O O . LEU A 1 93 ? -12.913 3.536 2.875 1.00 90.06 93 LEU A O 1
ATOM 677 N N . GLY A 1 94 ? -13.975 1.929 4.046 1.00 91.81 94 GLY A N 1
ATOM 678 C CA . GLY A 1 94 ? -13.043 0.831 3.774 1.00 91.81 94 GLY A CA 1
ATOM 679 C C . GLY A 1 94 ? -12.949 0.478 2.306 1.00 91.81 94 GLY A C 1
ATOM 680 O O . GLY A 1 94 ? -11.852 0.422 1.762 1.00 91.81 94 GLY A O 1
ATOM 681 N N . PHE A 1 95 ? -14.096 0.302 1.663 1.00 93.12 95 PHE A N 1
ATOM 682 C CA . PHE A 1 95 ? -14.176 -0.018 0.247 1.00 93.12 95 PHE A CA 1
ATOM 683 C C . PHE A 1 95 ? -13.556 1.081 -0.627 1.00 93.12 95 PHE A C 1
ATOM 685 O O . PHE A 1 95 ? -12.677 0.801 -1.437 1.00 93.12 95 PHE A O 1
ATOM 692 N N . ILE A 1 96 ? -13.937 2.344 -0.402 1.00 92.94 96 ILE A N 1
ATOM 693 C CA . ILE A 1 96 ? -13.387 3.494 -1.134 1.00 92.94 96 ILE A CA 1
ATOM 694 C C . ILE A 1 96 ? -11.886 3.641 -0.862 1.00 92.94 96 ILE A C 1
ATOM 696 O O . ILE A 1 96 ? -11.108 3.830 -1.794 1.00 92.94 96 ILE A O 1
ATOM 700 N N . GLY A 1 97 ? -11.461 3.518 0.399 1.00 93.38 97 GLY A N 1
ATOM 701 C CA . GLY A 1 97 ? -10.047 3.562 0.769 1.00 93.38 97 GLY A CA 1
ATOM 702 C C . GLY A 1 97 ? -9.233 2.460 0.088 1.00 93.38 97 GLY A C 1
ATOM 703 O O . GLY A 1 97 ? -8.141 2.728 -0.406 1.00 93.38 97 GLY A O 1
ATOM 704 N N . GLY A 1 98 ? -9.788 1.250 -0.005 1.00 94.44 98 GLY A N 1
ATOM 705 C CA . GLY A 1 98 ? -9.197 0.136 -0.742 1.00 94.44 98 GLY A CA 1
ATOM 706 C C . GLY A 1 98 ? -9.016 0.465 -2.220 1.00 94.44 98 GLY A C 1
ATOM 707 O O . GLY A 1 98 ? -7.901 0.379 -2.721 1.00 94.44 98 GLY A O 1
ATOM 708 N N . ILE A 1 99 ? -10.071 0.941 -2.890 1.00 94.69 99 ILE A N 1
ATOM 709 C CA . ILE A 1 99 ? -10.004 1.363 -4.298 1.00 94.69 99 ILE A CA 1
ATOM 710 C C . ILE A 1 99 ? -8.905 2.409 -4.503 1.00 94.69 99 ILE A C 1
ATOM 712 O O . ILE A 1 99 ? -8.106 2.276 -5.427 1.00 94.69 99 ILE A O 1
ATOM 716 N N . ILE A 1 100 ? -8.835 3.431 -3.647 1.00 95.19 100 ILE A N 1
ATOM 717 C CA . ILE A 1 100 ? -7.835 4.501 -3.761 1.00 95.19 100 ILE A CA 1
ATOM 718 C C . ILE A 1 100 ? -6.413 3.937 -3.663 1.00 95.19 100 ILE A C 1
ATOM 720 O O . ILE A 1 100 ? -5.560 4.287 -4.477 1.00 95.19 100 ILE A O 1
ATOM 724 N N . ILE A 1 101 ? -6.147 3.057 -2.696 1.00 95.75 101 ILE A N 1
ATOM 725 C CA . ILE A 1 101 ? -4.800 2.514 -2.472 1.00 95.75 101 ILE A CA 1
ATOM 726 C C . ILE A 1 101 ? -4.401 1.476 -3.519 1.00 95.75 101 ILE A C 1
ATOM 728 O O . ILE A 1 101 ? -3.232 1.439 -3.910 1.00 95.75 101 ILE A O 1
ATOM 732 N N . GLU A 1 102 ? -5.345 0.699 -4.044 1.00 94.94 102 GLU A N 1
ATOM 733 C CA . GLU A 1 102 ? -5.075 -0.174 -5.188 1.00 94.94 102 GLU A CA 1
ATOM 734 C C . GLU A 1 102 ? -4.742 0.636 -6.442 1.00 94.94 102 GLU A C 1
ATOM 736 O O . GLU A 1 102 ? -3.709 0.401 -7.066 1.00 94.94 102 GLU A O 1
ATOM 741 N N . ASN A 1 103 ? -5.529 1.670 -6.757 1.00 95.12 103 ASN A N 1
ATOM 742 C CA . ASN A 1 103 ? -5.234 2.565 -7.881 1.00 95.12 103 ASN A CA 1
ATOM 743 C C . ASN A 1 103 ? -3.876 3.258 -7.718 1.00 95.12 103 ASN A C 1
ATOM 745 O O . ASN A 1 103 ? -3.104 3.359 -8.671 1.00 95.12 103 ASN A O 1
ATOM 749 N N . MET A 1 104 ? -3.556 3.701 -6.501 1.00 96.38 104 MET A N 1
ATOM 750 C CA . MET A 1 104 ? -2.253 4.282 -6.197 1.00 96.38 104 MET A CA 1
ATOM 751 C C . MET A 1 104 ? -1.118 3.272 -6.403 1.00 96.38 104 MET A C 1
ATOM 753 O O . MET A 1 104 ? -0.081 3.635 -6.952 1.00 96.38 104 MET A O 1
ATOM 757 N N . SER A 1 105 ? -1.313 2.012 -6.005 1.00 95.81 105 SER A N 1
ATOM 758 C CA . SER A 1 105 ? -0.331 0.943 -6.218 1.00 95.81 105 SER A CA 1
ATOM 759 C C . SER A 1 105 ? -0.072 0.727 -7.711 1.00 95.81 105 SER A C 1
ATOM 761 O O . SER A 1 105 ? 1.084 0.751 -8.130 1.00 95.81 105 SER A O 1
ATOM 763 N N . MET A 1 106 ? -1.128 0.609 -8.523 1.00 95.50 106 MET A N 1
ATOM 764 C CA . MET A 1 106 ? -1.005 0.432 -9.977 1.00 95.50 106 MET A CA 1
ATOM 765 C C . MET A 1 106 ? -0.346 1.640 -10.651 1.00 95.50 106 MET A C 1
ATOM 767 O O . MET A 1 106 ? 0.563 1.478 -11.463 1.00 95.50 106 MET A O 1
ATOM 771 N N . GLY A 1 107 ? -0.728 2.858 -10.259 1.00 96.38 107 GLY A N 1
ATOM 772 C CA . GLY A 1 107 ? -0.094 4.081 -10.750 1.00 96.38 107 GLY A CA 1
ATOM 773 C C . GLY A 1 107 ? 1.398 4.143 -10.411 1.00 96.38 107 GLY A C 1
ATOM 774 O O . GLY A 1 107 ? 2.216 4.458 -11.275 1.00 96.38 107 GLY A O 1
ATOM 775 N N . LEU A 1 108 ? 1.777 3.785 -9.180 1.00 97.25 108 LEU A N 1
ATOM 776 C CA . LEU A 1 108 ? 3.182 3.747 -8.773 1.00 97.25 108 LEU A CA 1
ATOM 777 C C . LEU A 1 108 ? 3.978 2.680 -9.531 1.00 97.25 108 LEU A C 1
ATOM 779 O O . LEU A 1 108 ? 5.122 2.951 -9.889 1.00 97.25 108 LEU A O 1
ATOM 783 N N . ILE A 1 109 ? 3.391 1.516 -9.832 1.00 96.50 109 ILE A N 1
ATOM 784 C CA . ILE A 1 109 ? 4.031 0.508 -10.692 1.00 96.50 109 ILE A CA 1
ATOM 785 C C . ILE A 1 109 ? 4.349 1.118 -12.064 1.00 96.50 109 ILE A C 1
ATOM 787 O O . ILE A 1 109 ? 5.495 1.074 -12.503 1.00 96.50 109 ILE A O 1
ATOM 791 N N . LEU A 1 110 ? 3.379 1.757 -12.722 1.00 97.00 110 LEU A N 1
ATOM 792 C CA . LEU A 1 110 ? 3.587 2.347 -14.052 1.00 97.00 110 LEU A CA 1
ATOM 793 C C . LEU A 1 110 ? 4.645 3.465 -14.064 1.00 97.00 110 LEU A C 1
ATOM 795 O O . LEU A 1 110 ? 5.378 3.619 -15.043 1.00 97.00 110 LEU A O 1
ATOM 799 N N . ILE A 1 111 ? 4.738 4.244 -12.983 1.00 97.62 111 ILE A N 1
ATOM 800 C CA . ILE A 1 111 ? 5.686 5.361 -12.867 1.00 97.62 111 ILE A CA 1
ATOM 801 C C . ILE A 1 111 ? 7.105 4.863 -12.558 1.00 97.62 111 ILE A C 1
ATOM 803 O O . ILE A 1 111 ? 8.074 5.342 -13.154 1.00 97.62 111 ILE A O 1
ATOM 807 N N . MET A 1 112 ? 7.240 3.929 -11.615 1.00 96.69 112 MET A N 1
ATOM 808 C CA . MET A 1 112 ? 8.528 3.566 -11.015 1.00 96.69 112 MET A CA 1
ATOM 809 C C . MET A 1 112 ? 9.185 2.355 -11.681 1.00 96.69 112 MET A C 1
ATOM 811 O O . MET A 1 112 ? 10.412 2.261 -11.699 1.00 96.69 112 MET A O 1
ATOM 815 N N . SER A 1 113 ? 8.397 1.429 -12.222 1.00 95.56 113 SER A N 1
ATOM 816 C CA . SER A 1 113 ? 8.899 0.144 -12.699 1.00 95.56 113 SER A CA 1
ATOM 817 C C . SER A 1 113 ? 9.376 0.210 -14.150 1.00 95.56 113 SER A C 1
ATOM 819 O O . SER A 1 113 ? 8.747 0.827 -15.014 1.00 95.56 113 SER A O 1
ATOM 821 N N . LYS A 1 114 ? 10.511 -0.439 -14.438 1.00 93.19 114 LYS A N 1
ATOM 822 C CA . LYS A 1 114 ? 11.115 -0.504 -15.777 1.00 93.19 114 LYS A CA 1
ATOM 823 C C . LYS A 1 114 ? 11.418 -1.959 -16.165 1.00 93.19 114 LYS A C 1
ATOM 825 O O . LYS A 1 114 ? 11.824 -2.721 -15.292 1.00 93.19 114 LYS A O 1
ATOM 830 N N . PRO A 1 115 ? 11.277 -2.330 -17.454 1.00 96.00 115 PRO A N 1
ATOM 831 C CA . PRO A 1 115 ? 10.782 -1.511 -18.568 1.00 96.00 115 PRO A CA 1
ATOM 832 C C . PRO A 1 115 ? 9.267 -1.248 -18.481 1.00 96.00 115 PRO A C 1
ATOM 834 O O . PRO A 1 115 ? 8.520 -2.046 -17.922 1.00 96.00 115 PRO A O 1
ATOM 837 N N . PHE A 1 116 ? 8.808 -0.125 -19.049 1.00 95.88 116 PHE A N 1
ATOM 838 C CA . PHE A 1 116 ? 7.396 0.286 -18.968 1.00 95.88 116 PHE A CA 1
ATOM 839 C C . PHE A 1 116 ? 6.443 -0.734 -19.609 1.00 95.88 116 PHE A C 1
ATOM 841 O O . PHE A 1 116 ? 5.363 -0.964 -19.084 1.00 95.88 116 PHE A O 1
ATOM 848 N N . SER A 1 11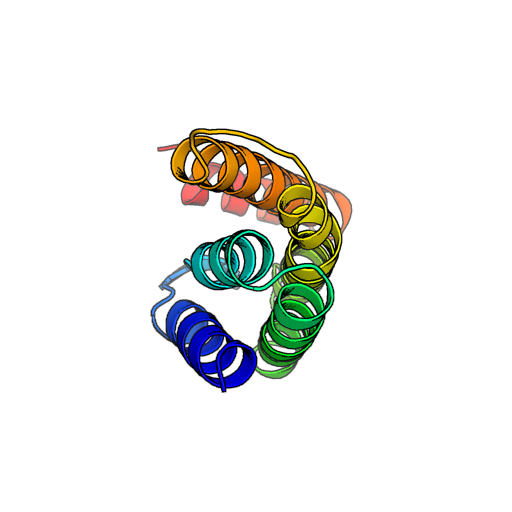7 ? 6.854 -1.389 -20.699 1.00 96.25 117 SER A N 1
ATOM 849 C CA . SER A 1 117 ? 6.056 -2.431 -21.362 1.00 96.25 117 SER A CA 1
ATOM 850 C C . SER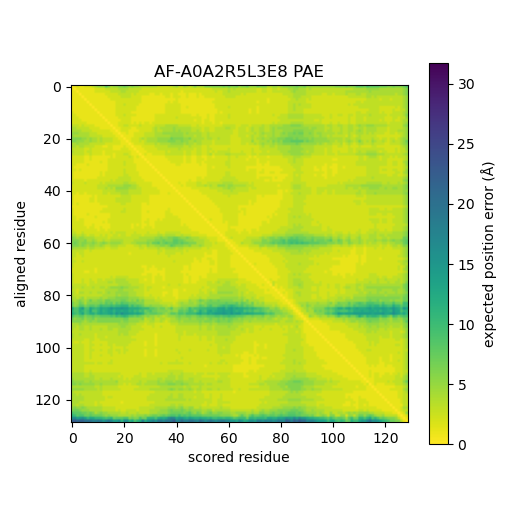 A 1 117 ? 5.723 -3.601 -20.434 1.00 96.25 117 SER A C 1
ATOM 852 O O . SER A 1 117 ? 4.599 -4.094 -20.443 1.00 96.25 117 SER A O 1
ATOM 854 N N . LEU A 1 118 ? 6.681 -4.016 -19.601 1.00 95.75 118 LEU A N 1
ATOM 855 C CA . LEU A 1 118 ? 6.478 -5.076 -18.620 1.00 95.75 118 LEU A CA 1
ATOM 856 C C . LEU A 1 118 ? 5.566 -4.607 -17.480 1.00 95.75 118 LEU A C 1
ATOM 858 O O . LEU A 1 118 ? 4.646 -5.323 -17.101 1.00 95.75 118 LEU A O 1
ATOM 862 N N . ALA A 1 119 ? 5.782 -3.389 -16.974 1.00 95.69 119 ALA A N 1
ATOM 863 C CA . ALA A 1 119 ? 4.933 -2.791 -15.944 1.00 95.69 119 ALA A CA 1
ATOM 864 C C . ALA A 1 119 ? 3.469 -2.669 -16.402 1.00 95.69 119 ALA A C 1
ATOM 866 O O . ALA A 1 119 ? 2.562 -3.018 -15.650 1.00 95.69 119 ALA A O 1
ATOM 867 N N . LEU A 1 120 ? 3.246 -2.228 -17.645 1.00 96.19 120 LEU A N 1
ATOM 868 C CA . LEU A 1 120 ? 1.918 -2.135 -18.244 1.00 96.19 120 LEU A CA 1
ATOM 869 C C . LEU A 1 120 ? 1.265 -3.514 -18.363 1.00 96.19 120 LEU A C 1
ATOM 871 O O . LEU A 1 120 ? 0.149 -3.680 -17.887 1.00 96.19 120 LEU A O 1
ATOM 875 N N . ASN A 1 121 ? 1.981 -4.515 -18.890 1.00 95.38 121 ASN A N 1
ATOM 876 C CA . ASN A 1 121 ? 1.459 -5.879 -19.001 1.00 95.38 121 ASN A CA 1
ATOM 877 C C . ASN A 1 121 ? 1.055 -6.465 -17.638 1.00 95.38 121 ASN A C 1
ATOM 879 O O . ASN A 1 121 ? 0.024 -7.126 -17.526 1.00 95.38 121 ASN A O 1
ATOM 883 N N . ILE A 1 122 ? 1.853 -6.212 -16.598 1.00 94.38 122 ILE A N 1
ATOM 884 C CA . ILE A 1 122 ? 1.563 -6.647 -15.228 1.00 94.38 122 ILE A CA 1
ATOM 885 C C . ILE A 1 122 ? 0.287 -5.982 -14.710 1.00 94.38 122 ILE A C 1
ATOM 887 O O . ILE A 1 122 ? -0.580 -6.675 -14.184 1.00 94.38 122 ILE A O 1
ATOM 891 N N . VAL A 1 123 ? 0.156 -4.661 -14.859 1.00 95.00 123 VAL A N 1
ATOM 892 C CA . VAL A 1 123 ? -1.041 -3.934 -14.413 1.00 95.00 123 VAL A CA 1
ATOM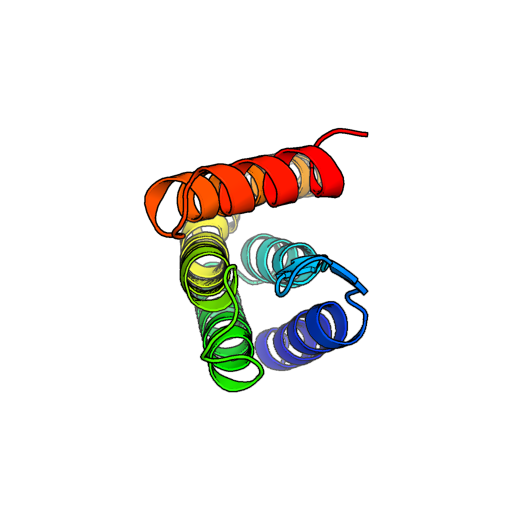 893 C C . VAL A 1 123 ? -2.270 -4.397 -15.189 1.00 95.00 123 VAL A C 1
ATOM 895 O O . VAL A 1 123 ? -3.273 -4.714 -14.566 1.00 95.00 123 VAL A O 1
ATOM 898 N N . GLU A 1 124 ? -2.197 -4.511 -16.513 1.00 93.88 124 GLU A N 1
ATOM 899 C CA . GLU A 1 124 ? -3.314 -4.989 -17.334 1.00 93.88 124 GLU A CA 1
ATOM 900 C C . GLU A 1 124 ? -3.750 -6.398 -16.934 1.00 93.88 124 GLU A C 1
ATOM 902 O O . GLU A 1 124 ? -4.937 -6.623 -16.770 1.00 93.88 124 GLU A O 1
ATOM 907 N N . THR A 1 125 ? -2.811 -7.317 -16.696 1.00 91.06 125 THR A N 1
ATOM 908 C CA . THR A 1 125 ? -3.148 -8.717 -16.383 1.00 91.06 125 THR A CA 1
ATOM 909 C C . THR A 1 125 ? -3.667 -8.902 -14.953 1.00 91.06 125 THR A C 1
ATOM 911 O O . THR A 1 125 ? -4.508 -9.758 -14.704 1.00 91.06 125 THR A O 1
ATOM 914 N N . ILE A 1 126 ? -3.136 -8.148 -13.983 1.00 87.81 126 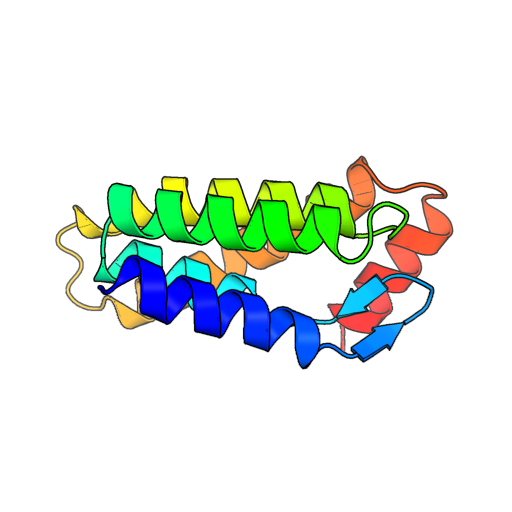ILE A N 1
ATOM 915 C CA . ILE A 1 126 ? -3.499 -8.308 -12.563 1.00 87.81 126 ILE A CA 1
ATOM 916 C C . ILE A 1 126 ? -4.724 -7.463 -12.196 1.00 87.81 126 ILE A C 1
ATOM 918 O O . ILE A 1 126 ? -5.505 -7.855 -11.329 1.00 87.81 126 ILE A O 1
ATOM 922 N N . TYR A 1 127 ? -4.863 -6.277 -12.791 1.00 85.81 127 TYR A N 1
ATOM 923 C CA . TYR A 1 127 ? -5.840 -5.274 -12.370 1.00 85.81 127 TYR A CA 1
ATOM 924 C C . TYR A 1 127 ? -7.099 -5.244 -13.239 1.00 85.81 127 TYR A C 1
ATOM 926 O O . TYR A 1 127 ? -8.173 -4.916 -12.731 1.00 85.81 127 TYR A O 1
ATOM 934 N N . ILE A 1 128 ? -6.978 -5.558 -14.532 1.00 74.69 128 ILE A N 1
ATOM 935 C CA . ILE A 1 128 ? -8.093 -5.563 -15.481 1.00 74.69 128 ILE A CA 1
ATOM 936 C C . ILE A 1 128 ? -8.432 -7.035 -15.786 1.00 74.69 128 ILE A C 1
ATOM 938 O O . ILE A 1 128 ? -7.527 -7.788 -16.131 1.00 74.69 128 ILE A O 1
ATOM 942 N N . PRO A 1 129 ? -9.688 -7.480 -15.589 1.00 57.22 129 PRO A N 1
ATOM 943 C CA . PRO A 1 129 ? -10.086 -8.870 -15.821 1.00 57.22 129 PRO A CA 1
ATOM 944 C C . PRO A 1 129 ? -10.012 -9.291 -17.293 1.00 57.22 129 PRO A C 1
ATOM 946 O O . PRO A 1 129 ? -10.219 -8.423 -18.175 1.00 57.22 129 PRO A O 1
#

Sequence (129 aa):
ILSLIFSILAIGGTYMGTDYNGAIANTRNISVVVAAIIGGPMIGLITGLTAGIHRILIDPHGITAIPCGVATLIGGWGLGYLKKLNVKNKYILGFIGGIIIENMSMGLILIMSKPFSLALNIVETIYIP

InterPro domains:
  IPR011620 Signal transduction histidine kinase, 5TM receptor LytS, transmembrane region [PF07694] (2-129)

Secondary structure (DSSP, 8-state):
-HHHHHHHHHHHHHHT-EEETTEEE--HHHHHHHHHHHH-HHHHHHHHHHHHHHHHHH-TT-TTHHHHHHHHHHHHHHHHGGGGS--S-HHHHHHHHHHHHHHHHHHHHHHH-SSHHHHHHHHHHHH--

Nearest PDB structures (foldseek):
  5d3m-assembly1_C  TM=6.183E-01  e=8.973E-01  Lactobacillus delbrueckii
  5d0y-assembly2_B  TM=5.971E-01  e=8.973E-01  Lactobacillus delbrueckii subsp. bulgaricus
  7nnt-assembly1_C  TM=4.311E-01  e=3.006E-01  Lactobacillus delbrueckii subsp. bulgaricus ATCC 11842 = JCM 1002
  4z7f-assembly1_B  TM=4.535E-01  e=1.042E+00  Enterococcus faecalis V583

Mean predicted aligned error: 3.03 Å

Foldseek 3Di:
DLLVVLLVVLQVQQVPFDDDLLDTLGDNLLSLLVQLQVVAQVSSQSSLQSSLVSLCVVRVPRLLNNLLSVLSNCLSRVLRNVNVPPDPDSVVSSVVSSVVSVVSSLVSSCVPGPPNVSSVVVCCVSPPD

Solvent-accessible surface area (backbone atoms only — not comparable to full-atom values): 6253 Å² total; per-residue (Å²): 107,71,38,57,54,31,23,52,49,15,46,48,24,50,72,73,28,49,81,52,98,62,26,72,54,57,56,27,57,57,33,20,35,49,30,0,45,77,62,16,36,70,30,1,31,52,16,5,46,53,31,14,52,48,42,29,68,78,35,73,83,31,60,41,17,62,33,40,16,52,28,28,29,50,33,2,34,58,46,3,55,57,45,75,50,92,61,91,57,60,65,61,52,42,52,54,50,40,54,54,37,51,53,45,22,51,52,31,23,56,73,71,23,80,60,54,71,58,32,47,51,49,44,49,66,74,74,45,134

pLDDT: mean 94.06, std 5.18, range [57.22, 98.44]

Organism: NCBI:txid1518452